Protein AF-A0A7C7JU18-F1 (afdb_monomer)

Solvent-accessible surface area (backbone atoms only — not comparable to full-atom values): 6255 Å² total; per-residue (Å²): 139,82,85,75,80,81,79,80,80,84,83,76,87,81,79,86,74,73,83,80,74,66,78,82,87,67,98,55,50,34,48,79,49,76,47,76,57,95,89,38,44,32,26,33,40,22,69,53,88,74,88,55,66,65,56,49,56,51,48,31,69,75,66,74,40,61,70,48,79,58,87,48,27,40,41,29,66,36,85,48,62,69,62,52,48,51,58,39,46,77,62,69,54,44,67,64,130

Foldseek 3Di:
DDDDPPPPPDDDDPPPDDQDQPPPDDLFAKDWDWDQDPNWIKIKIFPDDDDCPVVLVVCCVQVVWDWDDDDGIIITTHDCCPVSVVVVVVNVHHHDD

Radius of gyration: 17.55 Å; Cα contacts (8 Å, |Δi|>4): 110; chains: 1; bounding box: 57×40×36 Å

pLDDT: mean 75.81, std 17.31, range [40.41, 92.44]

Nearest PDB structures (foldseek):
  9g6k-assembly1_LU  TM=8.060E-01  e=2.027E-02  Toxoplasma gondii
  6fb6-assembly1_A  TM=3.515E-01  e=5.536E-01  Chlamydomonas reinhardtii
  6bch-assembly4_L  TM=3.805E-01  e=6.653E-01  Leptographium truncatum
  3mxa-assembly1_A  TM=4.026E-01  e=7.994E-01  Chlamydomonas reinhardtii

Sequence (97 aa):
MNIDLSQLFNGRELKDETPPQPPSTSSQFLHFRIEKRRGKYVTLVGTFQGDTKELLKSLKKELATGGTIRGEYLEFQGDIRDRLKTALQKRGFKFRK

Structure (mmCIF, N/CA/C/O backbone):
data_AF-A0A7C7JU18-F1
#
_entry.id   AF-A0A7C7JU18-F1
#
loop_
_atom_site.group_PDB
_atom_site.id
_atom_site.type_symbol
_atom_site.label_atom_id
_atom_site.label_alt_id
_atom_site.label_comp_id
_atom_site.label_asym_id
_atom_site.label_entity_id
_atom_site.label_seq_id
_atom_site.pdbx_PDB_ins_code
_atom_site.Cartn_x
_atom_site.Cartn_y
_atom_site.Cartn_z
_atom_site.occupancy
_atom_site.B_iso_or_equiv
_atom_site.auth_seq_id
_atom_site.auth_comp_id
_atom_site.auth_asym_id
_atom_site.auth_atom_id
_atom_site.pdbx_PDB_model_num
ATOM 1 N N . MET A 1 1 ? 41.767 -27.007 17.626 1.00 42.97 1 MET A N 1
ATOM 2 C CA . MET A 1 1 ? 41.014 -25.746 17.470 1.00 42.97 1 MET A CA 1
ATOM 3 C C . MET A 1 1 ? 39.661 -26.066 16.863 1.00 42.97 1 MET A C 1
ATOM 5 O O . MET A 1 1 ? 39.626 -26.460 15.708 1.00 42.97 1 MET A O 1
ATOM 9 N N . ASN A 1 2 ? 38.581 -25.948 17.632 1.00 40.41 2 ASN A N 1
ATOM 10 C CA . ASN A 1 2 ? 37.222 -26.105 17.120 1.00 40.41 2 ASN A CA 1
ATOM 11 C C . ASN A 1 2 ? 36.549 -24.734 17.212 1.00 40.41 2 ASN A C 1
ATOM 13 O O . ASN A 1 2 ? 36.291 -24.255 18.313 1.00 40.41 2 ASN A O 1
ATOM 17 N N . ILE A 1 3 ? 36.388 -24.062 16.074 1.00 53.97 3 ILE A N 1
ATOM 18 C CA . ILE A 1 3 ? 35.712 -22.765 16.016 1.00 53.97 3 ILE A CA 1
ATOM 19 C C . ILE A 1 3 ? 34.219 -23.068 16.031 1.00 53.97 3 ILE A C 1
ATOM 21 O O . ILE A 1 3 ? 33.671 -23.610 15.073 1.00 53.97 3 ILE A O 1
ATOM 25 N N . ASP A 1 4 ? 33.598 -22.778 17.167 1.00 54.16 4 ASP A N 1
ATOM 26 C CA . ASP A 1 4 ? 32.176 -22.958 17.395 1.00 54.16 4 ASP A CA 1
ATOM 27 C C . ASP A 1 4 ? 31.382 -21.933 16.564 1.00 54.16 4 ASP A C 1
ATOM 29 O O . ASP A 1 4 ? 31.461 -20.721 16.768 1.00 54.16 4 ASP A O 1
ATOM 33 N N . LEU A 1 5 ? 30.652 -22.435 15.568 1.00 54.19 5 LEU A N 1
ATOM 34 C CA . LEU A 1 5 ? 29.878 -21.654 14.595 1.00 54.19 5 LEU A CA 1
ATOM 35 C C . LEU A 1 5 ? 28.540 -21.120 15.156 1.00 54.19 5 LEU A C 1
ATOM 37 O O . LEU A 1 5 ? 27.730 -20.595 14.392 1.00 54.19 5 LEU A O 1
ATOM 41 N N . SER A 1 6 ? 28.294 -21.196 16.471 1.00 53.69 6 SER A N 1
ATOM 42 C CA . SER A 1 6 ? 27.044 -20.715 17.089 1.00 53.69 6 SER A CA 1
ATOM 43 C C . SER A 1 6 ? 26.942 -19.185 17.224 1.00 53.69 6 SER A C 1
ATOM 45 O O . SER A 1 6 ? 25.891 -18.670 17.596 1.00 53.69 6 SER A O 1
ATOM 47 N N . GLN A 1 7 ? 27.993 -18.431 16.883 1.00 54.53 7 GLN A N 1
ATOM 48 C CA . GLN A 1 7 ? 28.085 -16.985 17.145 1.00 54.53 7 GLN A CA 1
ATOM 49 C C . GLN A 1 7 ? 27.731 -16.071 15.947 1.00 54.53 7 GLN A C 1
ATOM 5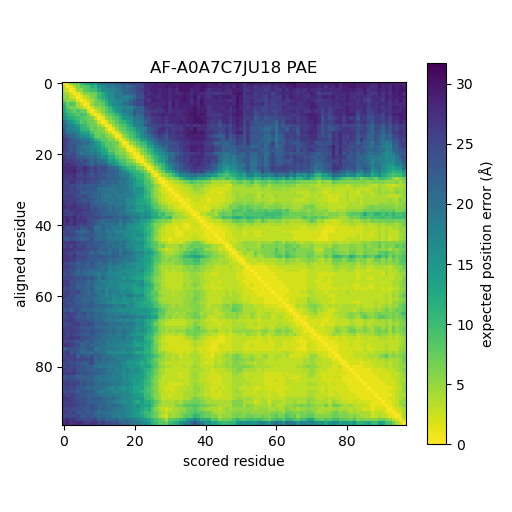1 O O . GLN A 1 7 ? 27.988 -14.870 15.998 1.00 54.53 7 GLN A O 1
ATOM 56 N N . LEU A 1 8 ? 27.124 -16.590 14.868 1.00 50.91 8 LEU A N 1
ATOM 57 C CA . LEU A 1 8 ? 26.768 -15.794 13.670 1.00 50.91 8 LEU A CA 1
ATOM 58 C C . LEU A 1 8 ? 25.267 -15.512 13.478 1.00 50.91 8 LEU A C 1
ATOM 60 O O . LEU A 1 8 ? 24.889 -14.876 12.497 1.00 50.91 8 LEU A O 1
ATOM 64 N N . PHE A 1 9 ? 24.407 -15.897 14.424 1.00 50.97 9 PHE A N 1
ATOM 65 C CA . PHE A 1 9 ? 22.957 -15.666 14.335 1.00 50.97 9 PHE A CA 1
ATOM 66 C C . PHE A 1 9 ? 22.450 -14.684 15.392 1.00 50.97 9 PHE A C 1
ATOM 68 O O . PHE A 1 9 ? 21.426 -14.910 16.029 1.00 50.97 9 PHE A O 1
ATOM 75 N N . ASN A 1 10 ? 23.150 -13.565 15.576 1.00 53.59 10 ASN A N 1
ATOM 76 C CA . ASN A 1 10 ? 22.637 -12.473 16.393 1.00 53.59 10 ASN A CA 1
ATOM 77 C C . ASN A 1 10 ? 22.024 -11.388 15.500 1.00 53.59 10 ASN A C 1
ATOM 79 O O . ASN A 1 10 ? 22.735 -10.541 14.961 1.00 53.59 10 ASN A O 1
ATOM 83 N N . GLY A 1 11 ? 20.696 -11.390 15.354 1.00 47.25 11 GLY A N 1
ATOM 84 C CA . GLY A 1 11 ? 20.013 -10.205 14.839 1.00 47.25 11 GLY A CA 1
ATOM 85 C C . GLY A 1 11 ? 18.651 -10.422 14.200 1.00 47.25 11 GLY A C 1
ATOM 86 O O . GLY A 1 11 ? 18.529 -10.313 12.983 1.00 47.25 11 GLY A O 1
ATOM 87 N N . ARG A 1 12 ? 17.618 -10.563 15.035 1.00 50.00 12 ARG A N 1
ATOM 88 C CA . ARG A 1 12 ? 16.470 -9.633 15.138 1.00 50.00 12 ARG A CA 1
ATOM 89 C C . ARG A 1 12 ? 15.249 -10.389 15.643 1.00 50.00 12 ARG A C 1
ATOM 91 O O . ARG A 1 12 ? 14.565 -11.080 14.899 1.00 50.00 12 ARG A O 1
ATOM 98 N N . GLU A 1 13 ? 15.010 -10.183 16.930 1.00 44.78 13 GLU A N 1
ATOM 99 C CA . GLU A 1 13 ? 13.768 -10.429 17.648 1.00 44.78 13 GLU A CA 1
ATOM 100 C C . GLU A 1 13 ? 12.552 -10.064 16.780 1.00 44.78 13 GLU A C 1
ATOM 102 O O . GLU A 1 13 ? 12.283 -8.894 16.485 1.00 44.78 13 GLU A O 1
ATOM 107 N N . LEU A 1 14 ? 11.829 -11.087 16.324 1.00 50.06 14 LEU A N 1
ATOM 108 C CA . LEU A 1 14 ? 10.489 -10.934 15.779 1.00 50.06 14 LEU A CA 1
ATOM 109 C C . LEU A 1 14 ? 9.560 -10.704 16.968 1.00 50.06 14 LEU A C 1
ATOM 111 O O . LEU A 1 14 ? 8.975 -11.639 17.501 1.00 50.06 14 LEU A O 1
ATOM 115 N N . LYS A 1 15 ? 9.464 -9.446 17.402 1.00 41.12 15 LYS A N 1
ATOM 116 C CA . LYS A 1 15 ? 8.421 -9.018 18.330 1.00 41.12 15 LYS A CA 1
ATOM 117 C C . LYS A 1 15 ? 7.071 -9.133 17.631 1.00 41.12 15 LYS A C 1
ATOM 119 O O . LYS A 1 15 ? 6.743 -8.355 16.729 1.00 41.12 15 LYS A O 1
ATOM 124 N N . ASP A 1 16 ? 6.365 -10.190 18.003 1.00 47.53 16 ASP A N 1
ATOM 125 C CA . ASP A 1 16 ? 4.943 -10.393 17.795 1.00 47.53 16 ASP A CA 1
ATOM 126 C C . ASP A 1 16 ? 4.225 -9.469 18.789 1.00 47.53 16 ASP A C 1
ATOM 128 O O . ASP A 1 16 ? 4.009 -9.810 19.946 1.00 47.53 16 ASP A O 1
ATOM 132 N N . GLU A 1 17 ? 3.977 -8.228 18.375 1.00 45.38 17 GLU A N 1
ATOM 133 C CA . GLU A 1 17 ? 3.126 -7.306 19.122 1.00 45.38 17 GLU A CA 1
ATOM 134 C C . GLU A 1 17 ? 1.928 -6.980 18.231 1.00 45.38 17 GLU A C 1
ATOM 136 O O . GLU A 1 17 ? 2.012 -6.202 17.283 1.00 45.38 17 GLU A O 1
ATOM 141 N N . THR A 1 18 ? 0.866 -7.739 18.502 1.00 46.81 18 THR A N 1
ATOM 142 C CA . THR A 1 18 ? -0.566 -7.418 18.466 1.00 46.81 18 THR A CA 1
ATOM 143 C C . THR A 1 18 ? -1.030 -6.415 17.398 1.00 46.81 18 THR A C 1
ATOM 145 O O . THR A 1 18 ? -0.607 -5.259 17.414 1.00 46.81 18 THR A O 1
ATOM 148 N N . PRO A 1 19 ? -1.974 -6.787 16.505 1.00 57.19 19 PRO A N 1
ATOM 149 C CA . PRO A 1 19 ? -2.508 -5.855 15.519 1.00 57.19 19 PRO A CA 1
ATOM 150 C C . PRO A 1 19 ? -3.106 -4.638 16.244 1.00 57.19 19 PRO A C 1
ATOM 152 O O . PRO A 1 19 ? -3.996 -4.821 17.080 1.00 57.19 19 PRO A O 1
ATOM 155 N N . PRO A 1 20 ? -2.645 -3.404 15.959 1.00 53.88 20 PRO A N 1
ATOM 156 C CA . PRO A 1 20 ? -3.280 -2.223 16.511 1.00 53.88 20 PRO A CA 1
ATOM 157 C C . PRO A 1 20 ? -4.725 -2.213 16.018 1.00 53.88 20 PRO A C 1
ATOM 159 O O . PRO A 1 20 ? -4.996 -2.263 14.815 1.00 53.88 20 PRO A O 1
ATOM 162 N N . GLN A 1 21 ? -5.638 -2.238 16.984 1.00 47.47 21 GLN A N 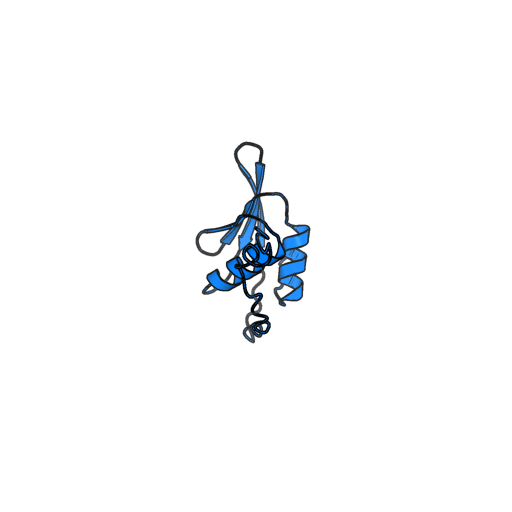1
ATOM 163 C CA . GLN A 1 21 ? -7.076 -2.197 16.772 1.00 47.47 21 GLN A CA 1
ATOM 164 C C . GLN A 1 21 ? -7.405 -1.023 15.833 1.00 47.47 21 GLN A C 1
ATOM 166 O O . GLN A 1 21 ? -6.876 0.074 16.044 1.00 47.47 21 GLN A O 1
ATOM 171 N N . PRO A 1 22 ? -8.228 -1.222 14.785 1.00 55.19 22 PRO A N 1
ATOM 172 C CA . PRO A 1 22 ? -8.596 -0.128 13.899 1.00 55.19 22 PRO A CA 1
ATOM 173 C C . PRO A 1 22 ? -9.288 0.959 14.735 1.00 55.19 22 PRO A C 1
ATOM 175 O O . PRO A 1 22 ? -10.177 0.623 15.521 1.00 55.19 22 PRO A O 1
ATOM 178 N N . PRO A 1 23 ? -8.910 2.245 14.603 1.00 48.09 23 PRO A N 1
ATOM 179 C CA . PRO A 1 23 ? -9.632 3.312 15.272 1.00 48.09 23 PRO A CA 1
ATOM 180 C C . PRO A 1 23 ? -11.087 3.276 14.803 1.00 48.09 23 PRO A C 1
ATOM 182 O O . PRO A 1 23 ? -11.392 3.431 13.616 1.00 48.09 23 PRO A O 1
ATOM 185 N N . SER A 1 24 ? -11.977 3.006 15.754 1.00 49.09 24 SER A N 1
ATOM 186 C CA . SER A 1 24 ? -13.420 3.049 15.587 1.00 49.09 24 SER A CA 1
ATOM 187 C C . SER A 1 24 ? -13.829 4.368 14.933 1.00 49.09 24 SER A C 1
ATOM 189 O O . SER A 1 24 ? -13.495 5.449 15.406 1.00 49.09 24 SER A O 1
ATOM 191 N N . THR A 1 25 ? -14.591 4.251 13.848 1.00 42.22 25 THR A N 1
ATOM 192 C CA . THR A 1 25 ? -15.362 5.337 13.232 1.00 42.22 25 THR A CA 1
ATOM 193 C C . THR A 1 25 ? -14.540 6.420 12.532 1.00 42.22 25 THR A C 1
ATOM 195 O O . THR A 1 25 ? -14.467 7.573 12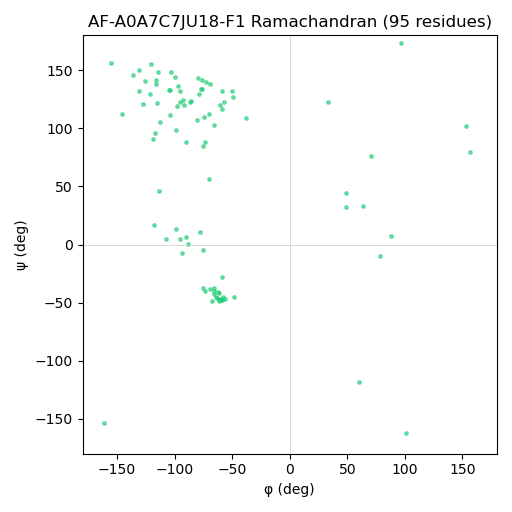.940 1.00 42.22 25 THR A O 1
ATOM 198 N N . SER A 1 26 ? -14.037 6.089 11.350 1.00 47.28 26 SER A N 1
ATOM 199 C CA . SER A 1 26 ? -13.983 7.056 10.254 1.00 47.28 26 SER A CA 1
ATOM 200 C C . SER A 1 26 ? -14.195 6.293 8.964 1.00 47.28 26 SER A C 1
ATOM 202 O O . SER A 1 26 ? -13.377 5.456 8.588 1.00 47.28 26 SER A O 1
ATOM 204 N N . SER A 1 27 ? 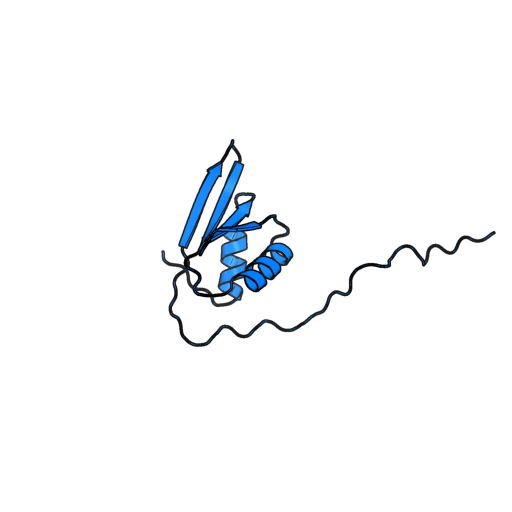-15.327 6.542 8.305 1.00 56.12 27 SER A N 1
ATOM 205 C CA . SER A 1 27 ? -15.668 6.009 6.982 1.00 56.12 27 SER A CA 1
ATOM 206 C C . SER A 1 27 ? -14.782 6.671 5.917 1.00 56.12 27 SER A C 1
ATOM 208 O O . SER A 1 27 ? -15.256 7.353 5.012 1.00 56.12 27 SER A O 1
ATOM 210 N N . GLN A 1 28 ? -13.468 6.553 6.093 1.00 63.41 28 GLN A N 1
ATOM 211 C CA . GLN A 1 28 ? -12.470 7.109 5.204 1.00 63.41 28 GLN A CA 1
ATOM 212 C C . GLN A 1 28 ? -12.215 6.098 4.096 1.00 63.41 28 GLN A C 1
ATOM 214 O O . GLN A 1 28 ? -11.890 4.932 4.334 1.00 63.41 28 GLN A O 1
ATOM 219 N N . PHE A 1 29 ? -12.420 6.555 2.869 1.00 78.88 29 PHE A N 1
ATOM 220 C CA . PHE A 1 29 ? -12.080 5.788 1.692 1.00 78.88 29 PHE A CA 1
ATOM 221 C C . PHE A 1 29 ? -10.670 6.168 1.265 1.00 78.88 29 PHE A C 1
ATOM 223 O O . PHE A 1 29 ? -10.384 7.342 1.026 1.00 78.88 29 PHE A O 1
ATOM 230 N N . LEU A 1 30 ? -9.797 5.173 1.156 1.00 84.38 30 LEU A N 1
ATOM 231 C CA . LEU A 1 30 ? -8.456 5.369 0.627 1.00 84.38 30 LEU A CA 1
ATOM 232 C C . LEU A 1 30 ? -8.489 5.420 -0.900 1.00 84.38 30 LEU A C 1
ATOM 234 O O . LEU A 1 30 ? -9.232 4.668 -1.546 1.00 84.38 30 LEU A O 1
ATOM 238 N N . HIS A 1 31 ? -7.641 6.272 -1.473 1.00 86.00 31 HIS A N 1
ATOM 239 C CA . HIS A 1 31 ? -7.429 6.350 -2.916 1.00 86.00 31 HIS A CA 1
ATOM 240 C C . HIS A 1 31 ? -6.114 5.698 -3.331 1.00 86.00 31 HIS A C 1
ATOM 242 O O . HIS A 1 31 ? -5.055 5.991 -2.778 1.00 86.00 31 HIS A O 1
ATOM 248 N N . PHE A 1 32 ? -6.186 4.873 -4.376 1.00 87.81 32 PHE A N 1
ATOM 249 C CA . PHE A 1 32 ? -5.017 4.347 -5.072 1.00 87.81 32 PHE A CA 1
ATOM 250 C C . PHE A 1 32 ? -4.699 5.174 -6.310 1.00 87.81 32 PHE A C 1
ATOM 252 O O . PHE A 1 32 ? -5.575 5.470 -7.121 1.00 87.81 32 PHE A O 1
ATOM 259 N N . ARG A 1 33 ? -3.417 5.463 -6.510 1.00 88.19 33 ARG A N 1
ATOM 260 C CA . ARG A 1 33 ? -2.873 5.997 -7.757 1.00 88.19 33 ARG A CA 1
ATOM 261 C C . ARG A 1 33 ? -1.655 5.183 -8.164 1.00 88.19 33 ARG A C 1
ATOM 263 O O . ARG A 1 33 ? -0.963 4.617 -7.326 1.00 88.19 33 ARG A O 1
ATOM 270 N N . ILE A 1 34 ? -1.414 5.090 -9.463 1.00 90.12 34 ILE A N 1
ATOM 271 C CA . ILE A 1 34 ? -0.160 4.558 -9.990 1.00 90.12 34 ILE A CA 1
ATOM 272 C C . ILE A 1 34 ? 0.446 5.652 -10.845 1.00 90.12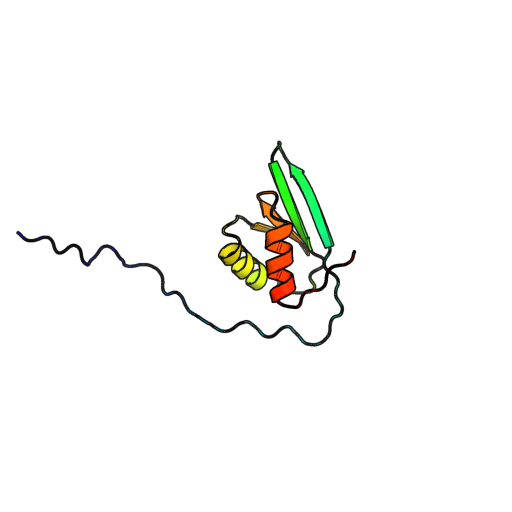 34 ILE A C 1
ATOM 274 O O . ILE A 1 34 ? -0.221 6.200 -11.719 1.00 90.12 34 ILE A O 1
ATOM 278 N N . GLU A 1 35 ? 1.712 5.940 -10.597 1.00 89.94 35 GLU A N 1
ATOM 279 C CA . GLU A 1 35 ? 2.519 6.798 -11.446 1.00 89.94 35 GLU A CA 1
ATOM 280 C C . GLU A 1 35 ? 3.646 5.984 -12.070 1.00 89.94 35 GLU A C 1
ATOM 282 O O . GLU A 1 35 ? 4.184 5.055 -11.467 1.00 89.94 35 GLU A O 1
ATOM 287 N N . LYS A 1 36 ? 4.043 6.358 -13.285 1.00 91.19 36 LYS A N 1
ATOM 288 C CA . LYS A 1 36 ? 5.244 5.824 -13.920 1.00 91.19 36 LYS A CA 1
ATOM 289 C C . LYS A 1 36 ? 6.334 6.882 -13.835 1.00 91.19 36 LYS A C 1
ATOM 291 O O . LYS A 1 36 ? 6.246 7.919 -14.482 1.00 91.19 36 LYS A O 1
ATOM 296 N N . ARG A 1 37 ? 7.373 6.625 -13.041 1.00 89.25 37 ARG A N 1
ATOM 297 C CA . ARG A 1 37 ? 8.521 7.526 -12.867 1.00 89.25 37 ARG A CA 1
ATOM 298 C C . ARG A 1 37 ? 9.780 6.851 -13.391 1.00 89.25 37 ARG A C 1
ATOM 300 O O . ARG A 1 37 ? 10.141 5.769 -12.936 1.00 89.25 37 ARG A O 1
ATOM 307 N N . ARG A 1 38 ? 10.453 7.486 -14.359 1.00 84.19 38 ARG A N 1
ATOM 308 C CA . ARG A 1 38 ? 11.692 6.969 -14.985 1.00 84.19 38 ARG A CA 1
ATOM 309 C C . ARG A 1 38 ? 11.572 5.501 -15.429 1.00 84.19 38 ARG A C 1
ATOM 311 O O . ARG A 1 38 ? 12.434 4.677 -15.144 1.00 84.19 38 ARG A O 1
ATOM 318 N N . GLY A 1 39 ? 10.452 5.158 -16.063 1.00 86.81 39 GLY A N 1
ATOM 319 C CA . GLY A 1 39 ? 10.180 3.801 -16.546 1.00 86.81 39 GLY A CA 1
ATOM 320 C C . GLY A 1 39 ? 9.724 2.794 -15.482 1.00 86.81 39 GLY A C 1
ATOM 321 O O . GLY A 1 39 ? 9.243 1.730 -15.858 1.00 86.81 39 GLY A O 1
ATOM 322 N N . LYS A 1 40 ? 9.792 3.125 -14.186 1.00 87.06 40 LYS A N 1
ATOM 323 C CA . LYS A 1 40 ? 9.337 2.265 -13.084 1.00 87.06 40 LYS A CA 1
ATOM 324 C C . LYS A 1 40 ? 7.952 2.675 -12.593 1.00 87.06 40 LYS A C 1
ATOM 326 O O . LYS A 1 40 ? 7.635 3.863 -12.546 1.00 87.06 40 LYS A O 1
ATOM 331 N N . TYR A 1 41 ? 7.146 1.696 -12.199 1.00 91.12 41 TYR A N 1
ATOM 332 C CA . TYR A 1 41 ? 5.872 1.957 -11.535 1.00 91.12 41 TYR A CA 1
ATOM 333 C C . TYR A 1 41 ? 6.090 2.352 -10.075 1.00 91.12 41 TYR A C 1
ATOM 335 O O . TYR A 1 41 ? 6.970 1.822 -9.393 1.00 91.12 41 TYR A O 1
ATOM 343 N N . VAL A 1 42 ? 5.283 3.298 -9.618 1.00 91.81 42 VAL A N 1
ATOM 344 C CA . VAL A 1 42 ? 5.185 3.743 -8.233 1.00 91.81 42 VAL A CA 1
ATOM 345 C C . VAL A 1 42 ? 3.716 3.672 -7.857 1.00 91.81 42 VAL A C 1
ATOM 347 O O . VAL A 1 42 ? 2.872 4.301 -8.497 1.00 91.81 42 VAL A O 1
ATOM 350 N N . THR A 1 43 ? 3.409 2.888 -6.832 1.00 92.25 43 THR A N 1
ATOM 351 C CA . THR A 1 43 ? 2.056 2.767 -6.295 1.00 92.25 43 THR A CA 1
ATOM 352 C C . THR A 1 43 ? 1.893 3.779 -5.173 1.00 92.25 43 THR A C 1
ATOM 354 O O . THR A 1 43 ? 2.614 3.722 -4.182 1.00 92.25 43 THR A O 1
ATOM 357 N N . LEU A 1 44 ? 0.941 4.694 -5.307 1.00 91.06 44 LEU A N 1
ATOM 358 C CA . LEU A 1 44 ? 0.571 5.636 -4.263 1.00 91.06 44 LEU A CA 1
ATOM 359 C C . LEU A 1 44 ? -0.755 5.196 -3.647 1.00 91.06 44 LEU A C 1
ATOM 361 O O . LEU A 1 44 ? -1.714 4.897 -4.360 1.00 91.06 44 LEU A O 1
ATOM 365 N N . VAL A 1 45 ? -0.824 5.182 -2.325 1.00 90.38 45 VAL A N 1
ATOM 366 C CA . VAL A 1 45 ? -2.071 4.993 -1.584 1.00 90.38 45 VAL A CA 1
ATOM 367 C C . VAL A 1 45 ? -2.170 6.078 -0.537 1.00 90.38 45 VAL A C 1
ATOM 369 O O . VAL A 1 45 ? -1.1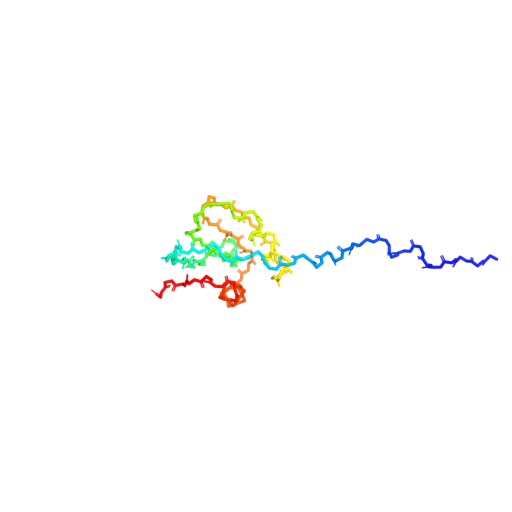95 6.347 0.149 1.00 90.38 45 VAL A O 1
ATOM 372 N N . GLY A 1 46 ? -3.306 6.741 -0.423 1.00 87.19 46 GLY A N 1
ATOM 373 C CA . GLY A 1 46 ? -3.418 7.855 0.508 1.00 87.19 46 GLY A CA 1
ATOM 374 C C . GLY A 1 46 ? -4.842 8.203 0.846 1.00 87.19 46 GLY A C 1
ATOM 375 O O . GLY A 1 46 ? -5.704 7.329 0.768 1.00 87.19 46 GLY A O 1
ATOM 376 N N . THR A 1 47 ? -5.017 9.477 1.208 1.00 84.12 47 THR A N 1
ATOM 377 C CA . THR A 1 47 ? -6.153 10.028 1.966 1.00 84.12 47 THR A CA 1
ATOM 378 C C . THR A 1 47 ? -6.252 9.463 3.384 1.00 84.12 47 THR A C 1
ATOM 380 O O . THR A 1 47 ? -7.346 9.302 3.918 1.00 84.12 47 THR A O 1
ATOM 383 N N . PHE A 1 48 ? -5.094 9.171 3.991 1.00 82.44 48 PHE A N 1
ATOM 384 C CA . PHE A 1 48 ? -5.003 8.821 5.407 1.00 82.44 48 PHE A CA 1
ATOM 385 C C . PHE A 1 48 ? -5.071 10.080 6.268 1.00 82.44 48 PHE A C 1
ATOM 387 O O . PHE A 1 48 ? -4.286 11.003 6.062 1.00 82.44 48 PHE A O 1
ATOM 394 N N . GLN A 1 49 ? -5.944 10.080 7.272 1.00 74.12 49 GLN A N 1
ATOM 395 C CA . GLN A 1 49 ? -5.956 11.116 8.303 1.00 74.12 49 GLN A CA 1
ATOM 396 C C . GLN A 1 49 ? -5.149 10.651 9.521 1.00 74.12 49 GLN A C 1
ATOM 398 O O . GLN A 1 49 ? -5.454 9.613 10.108 1.00 74.12 49 GLN A O 1
ATOM 403 N N . GLY A 1 50 ? -4.128 11.424 9.899 1.00 76.38 50 GLY A N 1
ATOM 404 C CA . GLY A 1 50 ? -3.289 11.171 11.075 1.00 76.38 50 GLY A CA 1
ATOM 405 C C . GLY A 1 50 ? -1.932 10.524 10.775 1.00 76.38 50 GLY A C 1
ATOM 406 O O . GLY A 1 50 ? -1.420 10.567 9.653 1.00 76.38 50 GLY A O 1
ATOM 407 N N . ASP A 1 51 ? -1.319 9.945 11.809 1.00 79.62 51 ASP A N 1
ATOM 408 C CA . ASP A 1 51 ? 0.035 9.394 11.748 1.00 79.62 51 ASP A CA 1
ATOM 409 C C . ASP A 1 51 ? 0.096 8.064 10.980 1.00 79.62 51 ASP A C 1
ATOM 411 O O . ASP A 1 51 ? -0.331 7.007 11.440 1.00 79.62 51 ASP A O 1
ATOM 415 N N . THR A 1 52 ? 0.707 8.094 9.794 1.00 84.88 52 THR A N 1
ATOM 416 C CA . THR A 1 52 ? 0.887 6.918 8.922 1.00 84.88 52 THR A CA 1
ATOM 417 C C . THR A 1 52 ? 2.240 6.223 9.086 1.00 84.88 52 THR A C 1
ATOM 419 O O . THR A 1 52 ? 2.537 5.269 8.365 1.00 84.88 52 THR A O 1
ATOM 422 N N . LYS A 1 53 ? 3.081 6.651 10.038 1.00 86.75 53 LYS A N 1
ATOM 423 C CA . LYS A 1 53 ? 4.417 6.066 10.273 1.00 86.75 53 LYS A CA 1
ATOM 424 C C . LYS A 1 53 ? 4.368 4.580 10.619 1.00 86.75 53 LYS A C 1
ATOM 426 O O . LYS A 1 53 ? 5.120 3.792 10.040 1.00 86.75 53 LYS A O 1
ATOM 431 N N . GLU A 1 54 ? 3.495 4.194 11.544 1.00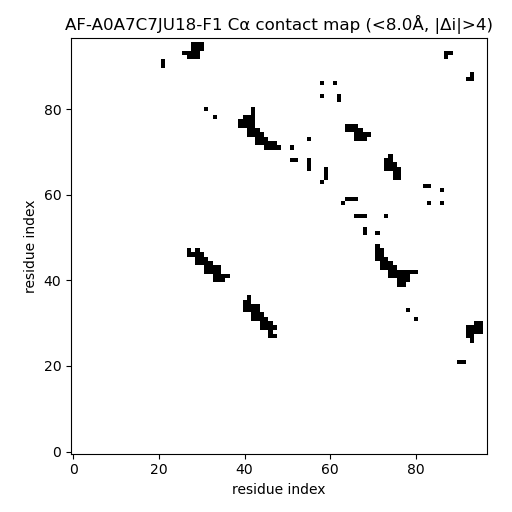 87.25 54 GLU A N 1
ATOM 432 C CA . GLU A 1 54 ? 3.348 2.794 11.962 1.00 87.25 54 GLU A CA 1
ATOM 433 C C . GLU A 1 54 ? 2.731 1.934 10.861 1.00 87.25 54 GLU A C 1
ATOM 435 O O . GLU A 1 54 ? 3.183 0.810 10.607 1.00 87.25 54 GLU A O 1
ATOM 440 N N . LEU A 1 55 ? 1.764 2.501 10.134 1.00 86.50 55 LEU A N 1
ATOM 441 C CA . LEU A 1 55 ? 1.161 1.859 8.975 1.00 86.50 55 LEU A CA 1
ATOM 442 C C . LEU A 1 55 ? 2.207 1.610 7.881 1.00 86.50 55 LEU A C 1
ATOM 444 O O . LEU A 1 55 ? 2.314 0.488 7.391 1.00 86.50 55 LEU A O 1
ATOM 448 N N . LEU A 1 56 ? 3.036 2.607 7.550 1.00 89.31 56 LEU A N 1
ATOM 449 C CA . LEU A 1 56 ? 4.125 2.454 6.586 1.00 89.31 56 LEU A CA 1
ATOM 450 C C . LEU A 1 56 ? 5.102 1.361 7.034 1.00 89.31 56 LEU A C 1
ATOM 452 O O . LEU A 1 56 ? 5.455 0.504 6.228 1.00 89.31 56 LEU A O 1
ATOM 456 N N . LYS A 1 57 ? 5.542 1.362 8.301 1.00 89.12 57 LYS A N 1
ATOM 457 C CA . LYS A 1 57 ? 6.444 0.322 8.833 1.00 89.12 57 LYS A CA 1
ATOM 458 C C . LYS A 1 57 ? 5.850 -1.075 8.655 1.00 89.12 57 LYS A C 1
ATOM 460 O O . LYS A 1 57 ? 6.534 -1.970 8.158 1.00 89.12 57 LYS A O 1
ATOM 465 N N . SER A 1 58 ? 4.580 -1.233 9.013 1.00 88.50 58 SER A N 1
ATOM 466 C CA . SER A 1 58 ? 3.865 -2.501 8.894 1.00 88.50 58 SER A CA 1
ATOM 467 C C . SER A 1 58 ? 3.742 -2.956 7.439 1.00 88.50 58 SER A C 1
ATOM 469 O O . SER A 1 58 ? 4.060 -4.099 7.119 1.00 88.50 58 SER A O 1
ATOM 471 N N . LEU A 1 59 ? 3.358 -2.049 6.537 1.00 89.56 59 LEU A N 1
ATOM 472 C CA . LEU A 1 59 ? 3.226 -2.335 5.108 1.00 89.56 59 LEU A CA 1
ATOM 473 C C . LEU A 1 59 ? 4.575 -2.649 4.453 1.00 89.56 59 LEU A C 1
ATOM 475 O O . LEU A 1 59 ? 4.648 -3.550 3.628 1.00 89.56 59 LEU A O 1
ATOM 479 N N . LYS A 1 60 ? 5.661 -1.969 4.841 1.00 88.81 60 LYS A N 1
ATOM 480 C CA . LYS A 1 60 ? 7.017 -2.285 4.361 1.00 88.81 60 LYS A CA 1
ATOM 481 C C . LYS A 1 60 ? 7.446 -3.696 4.763 1.00 88.81 60 LYS A C 1
ATOM 483 O O . LYS A 1 60 ? 8.044 -4.388 3.945 1.00 88.81 60 LYS A O 1
ATOM 488 N N . LYS A 1 61 ? 7.130 -4.123 5.994 1.00 89.19 61 LYS A N 1
ATOM 489 C CA . LYS A 1 61 ? 7.418 -5.483 6.483 1.00 89.19 61 LYS A CA 1
ATOM 490 C C . LYS A 1 61 ? 6.606 -6.534 5.721 1.00 89.19 61 LYS A C 1
ATOM 492 O O . LYS A 1 61 ? 7.157 -7.553 5.332 1.00 89.19 61 LYS A O 1
ATOM 497 N N . GLU A 1 62 ? 5.326 -6.263 5.472 1.00 88.00 62 GLU A N 1
ATOM 498 C CA . GLU A 1 62 ? 4.411 -7.192 4.796 1.00 88.00 62 GLU A CA 1
ATOM 499 C C . GLU A 1 62 ? 4.669 -7.301 3.283 1.00 88.00 62 GLU A C 1
ATOM 501 O O . GLU A 1 62 ? 4.628 -8.387 2.712 1.00 88.00 62 GLU A O 1
ATOM 506 N N . LEU A 1 63 ? 4.964 -6.179 2.623 1.00 87.56 63 LEU A N 1
ATOM 507 C CA . LEU A 1 63 ? 5.134 -6.104 1.168 1.00 87.56 63 LEU A CA 1
ATOM 508 C C . LEU A 1 63 ? 6.592 -6.261 0.724 1.00 87.56 63 LEU A C 1
ATOM 510 O O . LEU A 1 63 ? 6.844 -6.330 -0.478 1.00 87.56 63 LEU A O 1
ATOM 514 N N . ALA A 1 64 ? 7.533 -6.289 1.676 1.00 88.12 64 ALA A N 1
ATOM 515 C CA . ALA A 1 64 ? 8.979 -6.335 1.448 1.00 88.12 64 ALA A CA 1
ATOM 516 C C . ALA A 1 64 ? 9.469 -5.290 0.425 1.00 88.12 64 ALA A C 1
ATOM 518 O O . ALA A 1 64 ? 10.416 -5.527 -0.322 1.00 88.12 64 ALA A O 1
ATOM 519 N N . THR A 1 65 ? 8.810 -4.128 0.376 1.00 87.50 65 THR A N 1
ATOM 520 C CA . THR A 1 65 ? 9.096 -3.074 -0.604 1.00 87.50 65 THR A CA 1
ATOM 521 C C . THR A 1 65 ? 9.498 -1.765 0.065 1.00 87.50 65 THR A C 1
ATOM 523 O O . THR A 1 65 ? 9.155 -1.479 1.218 1.00 87.50 65 THR A O 1
ATOM 526 N N . GLY A 1 66 ? 10.243 -0.949 -0.676 1.00 87.06 66 GLY A N 1
ATOM 527 C CA . GLY A 1 66 ? 10.554 0.415 -0.281 1.00 87.06 66 GLY A CA 1
ATOM 528 C C . GLY A 1 66 ? 9.304 1.289 -0.337 1.00 87.06 66 GLY A C 1
ATOM 529 O O . GLY A 1 66 ? 8.529 1.217 -1.292 1.00 87.06 66 GLY A O 1
ATOM 530 N N . GLY A 1 67 ? 9.134 2.145 0.669 1.00 87.69 67 GLY A N 1
ATOM 531 C CA . GLY A 1 67 ? 8.077 3.144 0.671 1.00 87.69 67 GLY A CA 1
ATOM 532 C C . GLY A 1 67 ? 8.396 4.354 1.539 1.00 87.69 67 GLY A C 1
ATOM 533 O O . GLY A 1 67 ? 9.214 4.262 2.463 1.00 87.69 67 GLY A O 1
ATOM 534 N N . THR A 1 68 ? 7.744 5.465 1.208 1.00 89.69 68 THR A N 1
ATOM 535 C CA . THR A 1 68 ? 7.931 6.803 1.782 1.00 89.69 68 THR A CA 1
ATOM 536 C C . THR A 1 68 ? 6.574 7.448 2.044 1.00 89.69 68 THR A C 1
ATOM 538 O O . THR A 1 68 ? 5.634 7.257 1.278 1.00 89.69 68 THR A O 1
ATOM 541 N N . ILE A 1 69 ? 6.480 8.239 3.113 1.00 89.00 69 ILE A N 1
ATOM 542 C CA . ILE A 1 69 ? 5.324 9.105 3.368 1.00 89.00 69 ILE A CA 1
ATOM 543 C C . ILE A 1 69 ? 5.537 10.435 2.635 1.00 89.00 69 ILE A C 1
ATOM 545 O O . ILE A 1 69 ? 6.537 11.120 2.852 1.00 89.00 69 ILE A O 1
ATOM 549 N N . ARG A 1 70 ? 4.584 10.803 1.779 1.00 85.62 70 ARG A N 1
ATOM 550 C CA . ARG A 1 70 ? 4.459 12.101 1.106 1.00 85.62 70 ARG A CA 1
ATOM 551 C C . ARG A 1 70 ? 3.139 12.748 1.512 1.00 85.62 70 ARG A C 1
ATOM 553 O O . ARG A 1 70 ? 2.112 12.542 0.869 1.00 85.62 70 ARG A O 1
ATOM 560 N N . GLY A 1 71 ? 3.175 13.547 2.577 1.00 85.19 71 GLY A N 1
ATOM 561 C CA . GLY A 1 71 ? 1.970 14.165 3.133 1.00 85.19 71 GLY A CA 1
ATOM 562 C C . GLY A 1 71 ? 0.977 13.094 3.585 1.00 85.19 71 GLY A C 1
ATOM 563 O O . GLY A 1 71 ? 1.316 12.260 4.417 1.00 85.19 71 GLY A O 1
ATOM 564 N N . GLU A 1 72 ? -0.212 13.080 2.986 1.00 85.62 72 GLU A N 1
ATOM 565 C CA . GLU A 1 72 ? -1.289 12.116 3.280 1.00 85.62 72 GLU A CA 1
ATOM 566 C C . GLU A 1 72 ? -1.237 10.842 2.414 1.00 85.62 72 GLU A C 1
ATOM 568 O O . GLU A 1 72 ? -2.159 10.019 2.439 1.00 85.62 72 GLU A O 1
ATOM 573 N N . TYR A 1 73 ? -0.179 10.682 1.612 1.00 88.12 73 TYR A N 1
ATOM 574 C CA . TYR A 1 73 ? 0.023 9.541 0.724 1.00 88.12 73 TYR A CA 1
ATOM 575 C C . TYR A 1 73 ? 1.260 8.737 1.121 1.00 88.12 73 TYR A C 1
ATOM 577 O O . TYR A 1 73 ? 2.308 9.273 1.469 1.00 88.12 73 TYR A O 1
ATOM 585 N N . LEU A 1 74 ? 1.144 7.423 1.010 1.00 90.62 74 LEU A N 1
ATOM 586 C CA . LEU A 1 74 ? 2.228 6.461 1.047 1.00 90.62 74 LEU A CA 1
ATOM 587 C C . LEU A 1 74 ? 2.606 6.101 -0.388 1.00 90.62 74 LEU A C 1
ATOM 589 O O . LEU A 1 74 ? 1.789 5.577 -1.146 1.00 90.62 74 LEU A O 1
ATOM 593 N N . GLU A 1 75 ? 3.850 6.376 -0.757 1.00 91.62 75 GLU A N 1
ATOM 594 C CA . GLU A 1 75 ? 4.437 5.974 -2.030 1.00 91.62 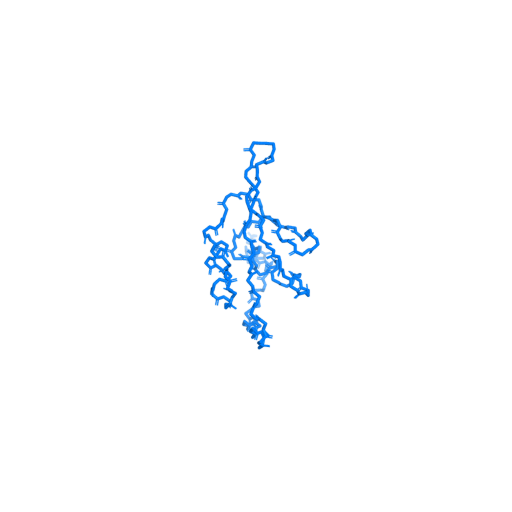75 GLU A CA 1
ATOM 595 C C . GLU A 1 75 ? 5.197 4.665 -1.841 1.00 91.62 75 GLU A C 1
ATOM 597 O O . GLU A 1 75 ? 6.031 4.558 -0.943 1.00 91.62 75 GLU A O 1
ATOM 602 N N . PHE A 1 76 ? 4.967 3.697 -2.720 1.00 92.44 76 PHE A N 1
ATOM 603 C CA . PHE A 1 76 ? 5.664 2.420 -2.745 1.00 92.44 76 PHE A CA 1
ATOM 604 C C . PHE A 1 76 ? 6.276 2.158 -4.117 1.00 92.44 76 PHE A C 1
ATOM 606 O O . PHE A 1 76 ? 5.677 2.449 -5.154 1.00 92.44 76 PHE A O 1
ATOM 613 N N . GLN A 1 77 ? 7.477 1.586 -4.129 1.00 90.75 77 GLN A N 1
ATOM 614 C CA . GLN A 1 77 ? 8.152 1.218 -5.370 1.00 90.75 77 GLN A CA 1
ATOM 615 C C . GLN A 1 77 ? 7.548 -0.061 -5.962 1.00 90.75 77 GLN A C 1
ATOM 617 O O . GLN A 1 77 ? 7.360 -1.055 -5.260 1.00 90.75 77 GLN A O 1
ATOM 622 N N . GLY A 1 78 ? 7.295 -0.036 -7.270 1.00 89.19 78 GLY A N 1
ATOM 623 C CA . GLY A 1 78 ? 6.719 -1.145 -8.022 1.00 89.19 78 GLY A CA 1
ATOM 624 C C . GLY A 1 78 ? 5.208 -1.038 -8.219 1.00 89.19 78 GLY A C 1
ATOM 625 O O . GLY A 1 78 ? 4.536 -0.150 -7.686 1.00 89.19 78 GLY A O 1
ATOM 626 N N . ASP A 1 79 ? 4.687 -1.970 -9.011 1.00 89.50 79 ASP A N 1
ATOM 627 C CA . ASP A 1 79 ? 3.254 -2.194 -9.177 1.00 89.50 79 ASP A CA 1
ATOM 628 C C . ASP A 1 79 ? 2.791 -3.222 -8.139 1.00 89.50 79 ASP A C 1
ATOM 630 O O . ASP A 1 79 ? 2.850 -4.429 -8.352 1.00 89.50 79 ASP A O 1
ATOM 634 N N . ILE A 1 80 ? 2.420 -2.738 -6.953 1.00 89.62 80 ILE A N 1
ATOM 635 C CA . ILE A 1 80 ? 2.034 -3.591 -5.817 1.00 89.62 80 ILE A CA 1
ATOM 636 C C . ILE A 1 80 ? 0.589 -3.361 -5.392 1.00 89.62 80 ILE A C 1
ATOM 638 O O . ILE A 1 80 ? 0.209 -3.731 -4.282 1.00 89.62 80 ILE A O 1
ATOM 642 N N . ARG A 1 81 ? -0.216 -2.732 -6.256 1.00 86.50 81 ARG A N 1
ATOM 643 C CA . ARG A 1 81 ? -1.604 -2.352 -5.967 1.00 86.50 81 ARG A CA 1
ATOM 644 C C . ARG A 1 81 ? -2.394 -3.510 -5.366 1.00 86.50 81 ARG A C 1
ATOM 646 O O . ARG A 1 81 ? -3.085 -3.309 -4.377 1.00 86.50 81 AR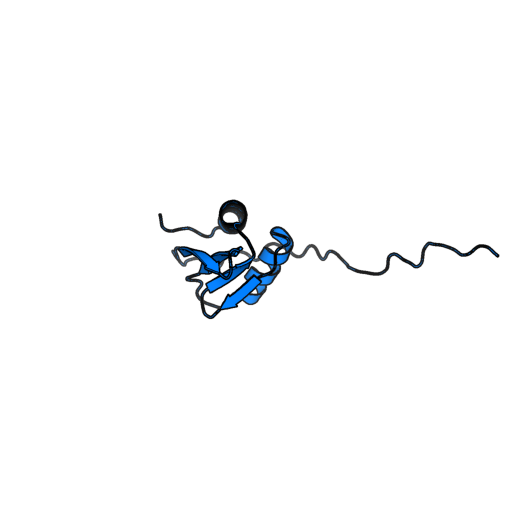G A O 1
ATOM 653 N N . ASP A 1 82 ? -2.265 -4.703 -5.934 1.00 88.12 82 ASP A N 1
ATOM 654 C CA . ASP A 1 82 ? -3.046 -5.871 -5.526 1.00 88.12 82 ASP A CA 1
ATOM 655 C C . ASP A 1 82 ? -2.690 -6.352 -4.107 1.00 88.12 82 ASP A C 1
ATOM 657 O O . ASP A 1 82 ? -3.546 -6.475 -3.224 1.00 88.12 82 ASP A O 1
ATOM 661 N N . ARG A 1 83 ? -1.385 -6.494 -3.841 1.00 89.81 83 ARG A N 1
ATOM 662 C CA . ARG A 1 83 ? -0.865 -6.865 -2.519 1.00 89.81 83 ARG A CA 1
ATOM 663 C C . ARG A 1 83 ? -1.164 -5.800 -1.467 1.00 89.81 83 ARG A C 1
ATOM 665 O O . ARG A 1 83 ? -1.616 -6.125 -0.376 1.00 89.81 83 ARG A O 1
ATOM 672 N N . LEU A 1 84 ? -0.946 -4.530 -1.803 1.00 89.19 84 LEU A N 1
ATOM 673 C CA . LEU A 1 84 ? -1.174 -3.394 -0.913 1.00 89.19 84 LEU A CA 1
ATOM 674 C C . LEU A 1 84 ? -2.662 -3.223 -0.586 1.00 89.19 84 LEU A C 1
ATOM 676 O O . LEU A 1 84 ? -3.015 -2.974 0.565 1.00 89.19 84 LEU A O 1
ATOM 680 N N . LYS A 1 85 ? -3.543 -3.420 -1.572 1.00 87.56 85 LYS A N 1
ATOM 681 C CA . LYS A 1 85 ? -4.993 -3.439 -1.364 1.00 87.56 85 LYS A CA 1
ATOM 682 C C . LYS A 1 85 ? -5.383 -4.563 -0.415 1.00 87.56 85 LYS A C 1
ATOM 684 O O . LYS A 1 85 ? -6.072 -4.295 0.562 1.00 87.56 85 LYS A O 1
ATOM 689 N N . THR A 1 86 ? -4.883 -5.775 -0.640 1.00 89.12 86 THR A N 1
ATOM 690 C CA . THR A 1 86 ? -5.138 -6.926 0.239 1.00 89.12 86 THR A CA 1
ATOM 691 C C . THR A 1 86 ? -4.667 -6.658 1.674 1.00 89.12 86 THR A C 1
ATOM 693 O O . THR A 1 86 ? -5.424 -6.874 2.619 1.00 89.12 86 THR A O 1
ATOM 696 N N . ALA A 1 87 ? -3.452 -6.131 1.846 1.00 88.56 87 ALA A N 1
ATOM 697 C CA . ALA A 1 87 ? -2.868 -5.787 3.145 1.00 88.56 87 ALA A CA 1
ATOM 698 C C . ALA A 1 87 ? -3.719 -4.778 3.930 1.00 88.56 87 ALA A C 1
ATOM 700 O O . ALA A 1 87 ? -3.972 -4.930 5.124 1.00 88.56 87 ALA A O 1
ATOM 701 N N . LEU A 1 88 ? -4.189 -3.737 3.246 1.00 86.12 88 LEU A N 1
ATOM 702 C CA . LEU A 1 88 ? -5.018 -2.695 3.840 1.00 86.12 88 LEU A CA 1
ATOM 703 C C . LEU A 1 88 ? -6.465 -3.162 4.082 1.00 86.12 88 LEU A C 1
ATOM 705 O O . LEU A 1 88 ? -7.037 -2.830 5.118 1.00 86.12 88 LEU A O 1
ATOM 709 N N . GLN A 1 89 ? -7.046 -3.974 3.191 1.00 85.56 89 GLN A N 1
ATOM 710 C CA . GLN A 1 89 ? -8.367 -4.583 3.404 1.00 85.56 89 GLN A CA 1
ATOM 711 C C . GLN A 1 89 ? -8.371 -5.488 4.641 1.00 85.56 89 GLN A C 1
ATOM 713 O O . GLN A 1 89 ? -9.297 -5.406 5.445 1.00 85.56 89 GLN A O 1
ATOM 718 N N . LYS A 1 90 ? -7.312 -6.285 4.849 1.00 85.50 90 LYS A N 1
ATOM 719 C CA . LYS A 1 90 ? -7.133 -7.108 6.062 1.00 85.50 90 LYS A CA 1
ATOM 720 C C . LYS A 1 90 ? -7.110 -6.283 7.352 1.00 85.50 90 LYS A C 1
ATOM 722 O O . LYS A 1 90 ? -7.488 -6.787 8.401 1.00 85.50 90 LYS A O 1
ATOM 727 N N . ARG A 1 91 ? -6.686 -5.020 7.273 1.00 80.44 91 ARG A N 1
ATOM 728 C CA . ARG A 1 91 ? -6.637 -4.070 8.398 1.00 80.44 91 ARG A CA 1
ATOM 729 C C . ARG A 1 91 ? -7.941 -3.281 8.582 1.00 80.44 91 ARG A C 1
ATOM 731 O O . ARG A 1 91 ? -8.012 -2.437 9.464 1.00 80.44 91 ARG A O 1
ATOM 738 N N . GLY A 1 92 ? -8.960 -3.529 7.756 1.00 79.56 92 GLY A N 1
ATOM 739 C CA . GLY A 1 92 ? -10.264 -2.865 7.842 1.00 79.56 92 GLY A CA 1
ATOM 740 C C . GLY A 1 92 ? -10.373 -1.547 7.069 1.00 79.56 92 GLY A C 1
ATOM 741 O O . GLY A 1 92 ? -11.400 -0.874 7.167 1.00 79.56 92 GLY A O 1
ATOM 742 N N . PHE A 1 93 ? -9.367 -1.175 6.269 1.00 83.81 93 PHE A N 1
ATOM 743 C CA . PHE A 1 93 ? -9.472 0.004 5.409 1.00 83.81 93 PHE A CA 1
ATOM 744 C C . PHE A 1 93 ? -10.417 -0.249 4.232 1.00 83.81 93 PHE A C 1
ATOM 746 O O . PHE A 1 93 ? -10.397 -1.306 3.594 1.00 83.81 93 PHE A O 1
ATOM 753 N N . LYS A 1 94 ? -11.227 0.763 3.912 1.00 78.88 94 LYS A N 1
ATOM 754 C CA . LYS A 1 94 ? -12.144 0.750 2.771 1.00 78.88 94 LYS A CA 1
ATOM 755 C C . LYS A 1 94 ? -11.574 1.584 1.630 1.00 78.88 94 LYS A C 1
ATOM 757 O O . LYS A 1 94 ? -10.889 2.580 1.841 1.00 78.88 94 LYS A O 1
ATOM 762 N N . PHE A 1 95 ? -11.883 1.176 0.406 1.00 80.31 95 PHE A N 1
ATOM 763 C CA . PHE A 1 95 ? -11.412 1.823 -0.816 1.00 80.31 95 PHE A CA 1
ATOM 764 C C . PHE A 1 95 ? -12.587 2.388 -1.585 1.00 80.31 95 PHE A C 1
ATOM 766 O O . PHE A 1 95 ? -13.623 1.725 -1.686 1.00 80.31 95 PHE A O 1
ATOM 773 N N . ARG A 1 96 ? -12.431 3.599 -2.128 1.00 68.88 96 ARG A N 1
ATOM 774 C CA . ARG A 1 96 ? -13.421 4.132 -3.064 1.00 68.88 96 ARG A CA 1
ATOM 775 C C . ARG A 1 96 ? -13.211 3.459 -4.421 1.00 68.88 96 ARG A C 1
ATOM 777 O O . ARG A 1 96 ? -12.065 3.295 -4.842 1.00 68.88 96 ARG A O 1
ATOM 784 N N . LYS A 1 97 ? -14.308 3.016 -5.039 1.00 56.28 97 LYS A N 1
ATOM 785 C CA . LYS A 1 97 ? -14.321 2.449 -6.392 1.00 56.28 97 LYS A CA 1
ATOM 786 C C . LYS A 1 97 ? -14.192 3.555 -7.432 1.00 56.28 97 LYS A C 1
ATOM 788 O O . LYS A 1 97 ? -14.742 4.647 -7.167 1.00 56.28 97 LYS A O 1
#

Secondary structure (DSSP, 8-state):
----GGGG----------PPPPPS---PEEEEEEEEETTEEEEEEE---S--HHHHHHHHHHH---EEEETTEEEEEBS-HHHHHHHHHHTT-EE--

Mean predicted aligned error: 12.08 Å